Protein AF-A0A959UX53-F1 (afdb_monomer_lite)

Radius of gyration: 16.38 Å; chains: 1; bounding box: 44×32×47 Å

Structure (mmCIF, N/CA/C/O backbone):
data_AF-A0A959UX53-F1
#
_entry.id   AF-A0A959UX53-F1
#
loop_
_atom_site.group_PDB
_atom_site.id
_atom_site.type_symbol
_atom_site.label_atom_id
_atom_site.label_alt_id
_atom_site.label_comp_id
_atom_site.label_asym_id
_atom_site.label_entity_id
_atom_site.label_seq_id
_atom_site.pdbx_PDB_ins_code
_atom_site.Cartn_x
_atom_site.Cartn_y
_atom_site.Cartn_z
_atom_site.occupancy
_atom_site.B_iso_or_equiv
_atom_site.auth_seq_id
_atom_site.auth_comp_id
_atom_site.auth_asym_id
_atom_site.auth_atom_id
_atom_site.pdbx_PDB_model_num
ATOM 1 N N . ASP A 1 1 ? -16.089 2.984 15.627 1.00 81.81 1 ASP A N 1
ATOM 2 C CA . ASP A 1 1 ? -17.571 3.009 15.571 1.00 81.81 1 ASP A CA 1
ATOM 3 C C . ASP A 1 1 ? -18.159 3.354 14.212 1.00 81.81 1 ASP A C 1
ATOM 5 O O . ASP A 1 1 ? -18.946 2.561 13.707 1.00 81.81 1 ASP A O 1
ATOM 9 N N . ASP A 1 2 ? -17.777 4.469 13.580 1.00 94.62 2 ASP A N 1
ATOM 10 C CA . ASP A 1 2 ? -18.328 4.857 12.264 1.00 94.62 2 ASP A CA 1
ATOM 11 C C . ASP A 1 2 ? -18.158 3.768 11.186 1.00 94.62 2 ASP A C 1
ATOM 13 O O . ASP A 1 2 ? -19.117 3.420 10.501 1.00 94.62 2 ASP A O 1
ATOM 17 N N . VAL A 1 3 ? -16.973 3.145 11.111 1.00 96.00 3 VAL A N 1
ATOM 18 C CA . VAL A 1 3 ? -16.694 2.035 10.179 1.00 96.00 3 VAL A CA 1
ATOM 19 C C . VAL A 1 3 ? -17.721 0.910 10.322 1.00 96.00 3 VAL A C 1
ATOM 21 O O . VAL A 1 3 ? -18.307 0.502 9.325 1.00 96.00 3 VAL A O 1
ATOM 24 N N . ARG A 1 4 ? -18.005 0.459 11.553 1.00 95.56 4 ARG A N 1
ATOM 25 C CA . ARG A 1 4 ? -18.962 -0.630 11.824 1.00 95.56 4 ARG A CA 1
ATOM 26 C C . ARG A 1 4 ? -20.357 -0.304 11.294 1.00 95.56 4 ARG A C 1
ATOM 28 O O . ARG A 1 4 ? -20.997 -1.154 10.689 1.00 95.56 4 ARG A O 1
ATOM 35 N N . ARG A 1 5 ? -20.805 0.946 11.461 1.00 97.25 5 ARG A N 1
ATOM 36 C CA . ARG A 1 5 ? -22.124 1.411 10.997 1.00 97.25 5 ARG A CA 1
ATOM 37 C C . ARG A 1 5 ? -22.257 1.457 9.475 1.00 97.25 5 ARG A C 1
ATOM 39 O O . ARG A 1 5 ? -23.375 1.445 8.971 1.00 97.25 5 ARG A O 1
ATOM 46 N N . LYS A 1 6 ? -21.138 1.544 8.754 1.00 97.56 6 LYS A N 1
ATOM 47 C CA . LYS A 1 6 ? -21.096 1.618 7.287 1.00 97.56 6 LYS A CA 1
ATOM 48 C C . LYS A 1 6 ? -20.894 0.256 6.620 1.00 97.56 6 LYS A C 1
ATOM 50 O O . LYS A 1 6 ? -20.944 0.173 5.393 1.00 97.56 6 LYS A O 1
ATOM 55 N N . ILE A 1 7 ? -20.671 -0.809 7.393 1.00 98.19 7 ILE A N 1
ATOM 56 C CA . ILE A 1 7 ? -20.564 -2.166 6.852 1.00 98.19 7 ILE A CA 1
ATOM 57 C C . ILE A 1 7 ? -21.943 -2.636 6.381 1.00 98.19 7 ILE A C 1
ATOM 59 O O . ILE A 1 7 ? -22.952 -2.486 7.064 1.00 98.19 7 ILE A O 1
ATOM 63 N N . THR A 1 8 ? -21.973 -3.223 5.190 1.00 98.19 8 THR A N 1
ATOM 64 C CA . THR A 1 8 ? -23.164 -3.797 4.560 1.00 98.19 8 THR A CA 1
ATOM 65 C C . THR A 1 8 ? -22.821 -5.174 3.988 1.00 98.19 8 THR A C 1
ATOM 67 O O . THR A 1 8 ? -21.637 -5.478 3.818 1.00 98.19 8 THR A O 1
ATOM 70 N N . PRO A 1 9 ? -23.810 -5.980 3.560 1.00 97.94 9 PRO A N 1
ATOM 71 C CA . PRO A 1 9 ? -23.539 -7.237 2.855 1.00 97.94 9 PRO A CA 1
ATOM 72 C C . PRO A 1 9 ? -22.712 -7.081 1.563 1.00 97.94 9 PRO A C 1
ATOM 74 O O . PRO A 1 9 ? -22.169 -8.058 1.048 1.00 97.94 9 PRO A O 1
ATOM 77 N N . ARG A 1 10 ? -22.613 -5.859 1.014 1.00 98.19 10 ARG A N 1
ATOM 78 C CA . ARG A 1 10 ? -21.804 -5.556 -0.177 1.00 98.19 10 ARG A CA 1
ATOM 79 C C . ARG A 1 10 ? -20.382 -5.099 0.144 1.00 98.19 10 ARG A C 1
ATOM 81 O O . ARG A 1 10 ? -19.581 -4.984 -0.779 1.00 98.19 10 ARG A O 1
ATOM 88 N N . THR A 1 11 ? -20.054 -4.831 1.406 1.00 98.44 11 THR A N 1
ATOM 89 C CA . THR A 1 11 ? -18.709 -4.396 1.796 1.00 98.44 11 THR A CA 1
ATOM 90 C C . THR A 1 11 ? -17.711 -5.530 1.556 1.00 98.44 11 THR A C 1
ATOM 92 O O . THR A 1 11 ? -17.974 -6.676 1.907 1.00 98.44 11 THR A O 1
ATOM 95 N N . LYS A 1 12 ? -16.576 -5.218 0.918 1.00 98.19 12 LYS A N 1
ATOM 96 C CA . LYS A 1 12 ? -15.517 -6.196 0.594 1.00 98.19 12 LYS A CA 1
ATOM 97 C C . LYS A 1 12 ? -14.179 -5.889 1.254 1.00 98.19 12 LYS A C 1
ATOM 99 O O . LYS A 1 12 ? -13.421 -6.808 1.549 1.00 98.19 12 LYS A O 1
ATOM 104 N N . ALA A 1 13 ? -13.902 -4.614 1.499 1.00 98.25 13 ALA A N 1
ATOM 105 C CA . ALA A 1 13 ? -12.665 -4.174 2.113 1.00 98.25 13 ALA A CA 1
ATOM 106 C C . ALA A 1 13 ? -12.865 -2.886 2.917 1.00 98.25 13 ALA A C 1
ATOM 108 O O . ALA A 1 13 ? -13.848 -2.165 2.727 1.00 98.25 13 ALA A O 1
ATOM 109 N N . ILE A 1 14 ? -11.901 -2.610 3.789 1.00 98.38 14 ILE A N 1
ATOM 110 C CA . ILE A 1 14 ? -11.730 -1.367 4.536 1.00 98.38 14 ILE A CA 1
ATOM 111 C C . ILE A 1 14 ? -10.411 -0.743 4.074 1.00 98.38 14 ILE A C 1
ATOM 113 O O . ILE A 1 14 ? -9.406 -1.444 3.963 1.00 98.38 14 ILE A O 1
ATOM 117 N N . VAL A 1 15 ? -10.414 0.566 3.811 1.00 98.50 15 VAL A N 1
ATOM 118 C CA . VAL A 1 15 ? -9.230 1.306 3.349 1.00 98.50 15 VAL A CA 1
ATOM 119 C C . VAL A 1 15 ? -8.867 2.386 4.373 1.00 98.50 15 VAL A C 1
ATOM 121 O O . VAL A 1 15 ? -9.328 3.522 4.246 1.00 98.50 15 VAL A O 1
ATOM 124 N N . PRO A 1 16 ? -8.136 2.052 5.454 1.00 98.12 16 PRO A N 1
ATOM 125 C CA . PRO A 1 16 ? -7.639 3.061 6.379 1.00 98.12 16 PRO A CA 1
ATOM 126 C C . PRO A 1 16 ? -6.537 3.900 5.722 1.00 98.12 16 PRO A C 1
ATOM 128 O O . PRO A 1 16 ? -5.623 3.362 5.100 1.00 98.12 16 PRO A O 1
ATOM 131 N N . VAL A 1 17 ? -6.606 5.219 5.911 1.00 98.38 17 VAL A N 1
ATOM 132 C CA . VAL A 1 17 ? -5.592 6.170 5.436 1.00 98.38 17 VAL A CA 1
ATOM 133 C C . VAL A 1 17 ? -4.691 6.573 6.597 1.00 98.38 17 VAL A C 1
ATOM 135 O O . VAL A 1 17 ? -5.178 6.991 7.648 1.00 98.38 17 VAL A O 1
ATOM 138 N N . HIS A 1 18 ? -3.378 6.468 6.411 1.00 97.94 18 HIS A N 1
ATOM 139 C CA . HIS A 1 18 ? -2.384 6.986 7.351 1.00 97.94 18 HIS A CA 1
ATOM 140 C C . HIS A 1 18 ? -2.066 8.436 7.007 1.00 97.94 18 HIS A C 1
ATOM 142 O O . HIS A 1 18 ? -1.226 8.734 6.154 1.00 97.94 18 HIS A O 1
ATOM 148 N N . LEU A 1 19 ? -2.826 9.343 7.613 1.00 96.94 19 LEU A N 1
ATOM 149 C CA . LEU A 1 19 ? -2.835 10.748 7.242 1.00 96.94 19 LEU A CA 1
ATOM 150 C C . LEU A 1 19 ? -1.723 11.515 7.968 1.00 96.94 19 LEU A C 1
ATOM 152 O O . LEU A 1 19 ? -1.501 11.320 9.159 1.00 96.94 19 LEU A O 1
ATOM 156 N N . PHE A 1 20 ? -1.032 12.405 7.250 1.00 94.94 20 PHE A N 1
ATOM 157 C CA . PHE A 1 20 ? -0.009 13.302 7.808 1.00 94.94 20 PHE A CA 1
ATOM 158 C C . PHE A 1 20 ? 1.142 12.601 8.553 1.00 94.94 20 PHE A C 1
ATOM 160 O O . PHE A 1 20 ? 1.681 13.136 9.518 1.00 94.94 20 PHE A O 1
ATOM 167 N N . GLY A 1 21 ? 1.525 11.397 8.122 1.00 93.56 21 GLY A N 1
ATOM 168 C CA . GLY A 1 21 ? 2.578 10.615 8.779 1.00 93.56 21 GLY A CA 1
ATOM 169 C C . GLY A 1 21 ? 2.102 9.798 9.978 1.00 93.56 21 GLY A C 1
ATOM 170 O O . GLY A 1 21 ? 2.861 8.972 10.488 1.00 93.56 21 GLY A O 1
ATOM 171 N N . GLN A 1 22 ? 0.851 9.978 10.403 1.00 95.81 22 GLN A N 1
ATOM 172 C CA . GLN A 1 22 ? 0.268 9.271 11.530 1.00 95.81 22 GLN A CA 1
ATOM 173 C C . GLN A 1 22 ? -0.504 8.038 11.060 1.00 95.81 22 GLN A C 1
ATOM 175 O O . GLN A 1 22 ? -1.307 8.081 10.126 1.00 95.81 22 GLN A O 1
ATOM 180 N N . THR A 1 23 ? -0.263 6.920 11.734 1.00 97.50 23 THR A N 1
ATOM 181 C CA . THR A 1 23 ? -0.966 5.667 11.483 1.00 97.50 23 THR A CA 1
ATOM 182 C C . THR A 1 23 ? -2.411 5.752 11.969 1.00 97.50 23 THR A C 1
ATOM 184 O O . THR A 1 23 ? -2.724 6.368 12.989 1.00 97.50 23 THR A O 1
ATOM 187 N N . ALA A 1 24 ? -3.313 5.127 11.213 1.00 97.56 24 ALA A N 1
ATOM 188 C CA . ALA A 1 24 ? -4.676 4.897 11.676 1.00 97.56 24 ALA A CA 1
ATOM 189 C C . ALA A 1 24 ? -4.648 3.897 12.843 1.00 97.56 24 ALA A C 1
ATOM 191 O O . ALA A 1 24 ? -3.658 3.187 13.029 1.00 97.56 24 ALA A O 1
ATOM 192 N N . ASP A 1 25 ? -5.739 3.789 13.603 1.00 97.19 25 ASP A N 1
ATOM 193 C CA . ASP A 1 25 ? -5.856 2.765 14.645 1.00 97.19 25 ASP A CA 1
ATOM 194 C C . ASP A 1 25 ? -5.996 1.363 14.025 1.00 97.19 25 ASP A C 1
ATOM 196 O O . ASP A 1 25 ? -7.093 0.824 13.849 1.00 97.19 25 ASP A O 1
ATOM 200 N N . MET A 1 26 ? -4.860 0.781 13.646 1.00 97.88 26 MET A N 1
ATOM 201 C CA . MET A 1 26 ? -4.810 -0.488 12.931 1.00 97.88 26 MET A CA 1
ATOM 202 C C . MET A 1 26 ? -5.236 -1.669 13.799 1.00 97.88 26 MET A C 1
ATOM 204 O O . MET A 1 26 ? -5.829 -2.608 13.278 1.00 97.88 26 MET A O 1
ATOM 208 N N . GLY A 1 27 ? -5.028 -1.620 15.114 1.00 97.12 27 GLY A N 1
ATOM 209 C CA . GLY A 1 27 ? -5.547 -2.613 16.050 1.00 97.12 27 GLY A CA 1
ATOM 210 C C . GLY A 1 27 ? -7.070 -2.707 15.964 1.00 97.12 27 GLY A C 1
ATOM 211 O O . GLY A 1 27 ? -7.612 -3.796 15.745 1.00 97.12 27 GLY A O 1
ATOM 212 N N . ALA A 1 28 ? -7.756 -1.562 16.037 1.00 96.62 28 ALA A N 1
ATOM 213 C CA . ALA A 1 28 ? -9.205 -1.508 15.882 1.00 96.62 28 ALA A CA 1
ATOM 214 C C . ALA A 1 28 ? -9.659 -1.893 14.464 1.00 96.62 28 ALA A C 1
ATOM 216 O O . ALA A 1 28 ? -10.604 -2.673 14.316 1.00 96.62 28 ALA A O 1
ATOM 217 N N . MET A 1 29 ? -8.990 -1.394 13.416 1.00 97.62 29 MET A N 1
ATOM 218 C CA . MET A 1 29 ? -9.353 -1.712 12.026 1.00 97.62 29 MET A CA 1
ATOM 219 C C . MET A 1 29 ? -9.231 -3.208 11.729 1.00 97.62 29 MET A C 1
ATOM 221 O 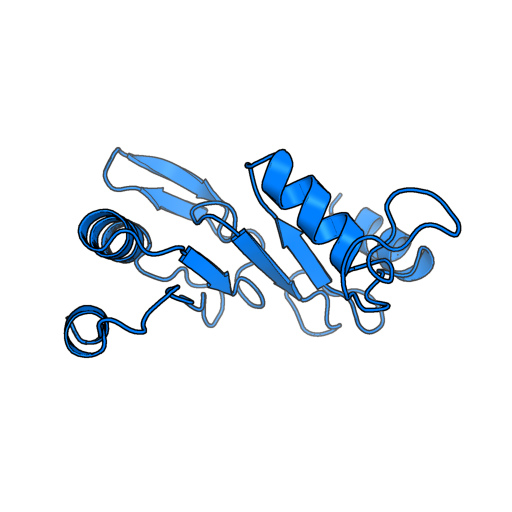O . MET A 1 29 ? -10.151 -3.795 11.162 1.00 97.62 29 MET A O 1
ATOM 225 N N . MET A 1 30 ? -8.141 -3.844 12.161 1.00 97.81 30 MET A N 1
ATOM 226 C CA . MET A 1 30 ? -7.926 -5.278 11.969 1.00 97.81 30 MET A CA 1
ATOM 227 C C . MET A 1 30 ? -8.918 -6.118 12.778 1.00 97.81 30 MET A C 1
ATOM 229 O O . MET A 1 30 ? -9.369 -7.157 12.297 1.00 97.81 30 MET A O 1
ATOM 233 N N . ALA A 1 31 ? -9.296 -5.684 13.986 1.00 97.44 31 ALA A N 1
ATOM 234 C CA . ALA A 1 31 ? -10.328 -6.360 14.770 1.00 97.44 31 ALA A CA 1
ATOM 235 C C . ALA A 1 31 ? -11.691 -6.337 14.057 1.00 97.44 31 ALA A C 1
ATOM 237 O O . ALA A 1 31 ? -12.306 -7.390 13.890 1.00 97.44 31 ALA A O 1
ATOM 238 N N . ILE A 1 32 ? -12.117 -5.166 13.566 1.00 97.81 32 ILE A N 1
ATOM 239 C CA . ILE A 1 32 ? -13.362 -5.010 12.796 1.00 97.81 32 ILE A CA 1
ATOM 240 C C . ILE A 1 32 ? -13.316 -5.859 11.521 1.00 97.81 32 ILE A C 1
ATOM 242 O O . ILE A 1 32 ? -14.272 -6.565 11.206 1.00 97.81 32 ILE A O 1
ATOM 246 N N . ALA A 1 33 ? -12.207 -5.805 10.784 1.00 97.94 33 ALA A N 1
ATOM 247 C CA . ALA A 1 33 ? -12.060 -6.546 9.540 1.00 97.94 33 ALA A CA 1
ATOM 248 C C . ALA A 1 33 ? -12.193 -8.059 9.755 1.00 97.94 33 ALA A C 1
ATOM 250 O O . ALA A 1 33 ? -12.950 -8.709 9.037 1.00 97.94 33 ALA A O 1
ATOM 251 N N . ARG A 1 34 ? -11.533 -8.607 10.786 1.00 97.19 34 ARG A N 1
ATOM 252 C CA . ARG A 1 34 ? -11.626 -10.032 11.136 1.00 97.19 34 ARG A CA 1
ATOM 253 C C . ARG A 1 34 ? -13.040 -10.451 11.524 1.00 97.19 34 ARG A C 1
ATOM 255 O O . ARG A 1 34 ? -13.505 -11.479 11.046 1.00 97.19 34 ARG A O 1
ATOM 262 N N . GLU A 1 35 ? -13.723 -9.655 12.342 1.00 97.44 35 GLU A N 1
ATOM 263 C CA . GLU A 1 35 ? -15.098 -9.932 12.780 1.00 97.44 35 GLU A CA 1
ATOM 264 C C . GLU A 1 35 ? -16.075 -10.059 11.602 1.00 97.44 35 GLU A C 1
ATOM 266 O O . GLU A 1 35 ? -16.972 -10.898 11.623 1.00 97.44 35 GLU A O 1
ATOM 271 N N . HIS A 1 36 ? -15.874 -9.260 10.551 1.00 97.44 36 HIS A N 1
ATOM 272 C CA . HIS A 1 36 ? -16.748 -9.231 9.377 1.00 97.44 36 HIS A CA 1
ATOM 273 C C . HIS A 1 36 ? -16.187 -9.975 8.151 1.00 97.44 36 HIS A C 1
ATOM 275 O O . HIS A 1 36 ? -16.801 -9.927 7.085 1.00 97.44 36 HIS A O 1
ATOM 281 N N . GLY A 1 37 ? -15.032 -10.641 8.266 1.00 97.44 37 GLY A N 1
ATOM 282 C CA . GLY A 1 37 ? -14.377 -11.322 7.142 1.00 97.44 37 GLY A CA 1
ATOM 283 C C . GLY A 1 37 ? -13.979 -10.385 5.991 1.00 97.44 37 GLY A C 1
ATOM 284 O O . GLY A 1 37 ? -14.021 -10.780 4.826 1.00 97.44 37 GLY A O 1
ATOM 285 N N . LEU A 1 38 ? -13.637 -9.132 6.299 1.00 98.44 38 LEU A N 1
ATOM 286 C CA . LEU A 1 38 ? -13.260 -8.105 5.327 1.00 98.44 38 LEU A CA 1
ATOM 287 C C . LEU A 1 38 ? -11.743 -8.034 5.145 1.00 98.44 38 LEU A C 1
ATOM 289 O O . LEU A 1 38 ? -10.977 -8.322 6.061 1.00 98.44 38 LEU A O 1
ATOM 293 N N . LYS A 1 39 ? -11.320 -7.588 3.961 1.00 98.38 39 LYS A N 1
ATOM 294 C CA . LYS A 1 39 ? -9.917 -7.280 3.663 1.00 98.38 39 LYS A CA 1
ATOM 295 C C . LYS A 1 39 ? -9.543 -5.867 4.106 1.00 98.38 39 LYS A C 1
ATOM 297 O O . LYS A 1 39 ? -10.391 -4.975 4.093 1.00 98.38 39 LYS A O 1
ATOM 302 N N . VAL A 1 40 ? -8.282 -5.644 4.455 1.00 98.62 40 VAL A N 1
ATOM 303 C 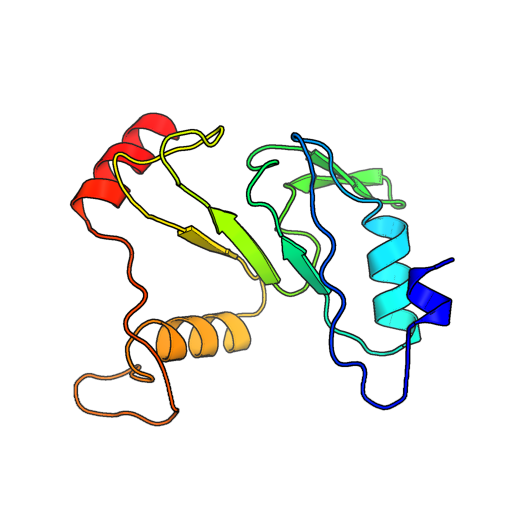CA . VAL A 1 40 ? -7.749 -4.320 4.804 1.00 98.62 40 VAL A CA 1
ATOM 304 C C . VAL A 1 40 ? -6.689 -3.902 3.795 1.00 98.62 40 VAL A C 1
ATOM 306 O O . VAL A 1 40 ? -5.714 -4.619 3.583 1.00 98.62 40 VAL A O 1
ATOM 309 N N . ILE A 1 41 ? -6.883 -2.730 3.190 1.00 98.75 41 ILE A N 1
ATOM 310 C CA . ILE A 1 41 ? -5.929 -2.111 2.267 1.00 98.75 41 ILE A CA 1
ATOM 311 C C . ILE A 1 41 ? -5.432 -0.816 2.906 1.00 98.75 41 ILE A C 1
ATOM 313 O O . ILE A 1 41 ? -6.161 0.168 2.949 1.00 98.75 41 ILE A O 1
ATOM 317 N N . GLU A 1 42 ? -4.211 -0.803 3.421 1.00 98.69 42 GLU A N 1
ATOM 318 C CA . GLU A 1 42 ? -3.603 0.410 3.963 1.00 98.69 42 GLU A CA 1
ATOM 319 C C . GLU A 1 42 ? -3.273 1.394 2.831 1.00 98.69 42 GLU A C 1
ATOM 321 O O . GLU A 1 42 ? -2.499 1.091 1.915 1.00 98.69 42 GLU A O 1
ATOM 326 N N . ASP A 1 43 ? -3.818 2.607 2.920 1.00 98.50 43 ASP A N 1
ATOM 327 C CA . ASP A 1 43 ? -3.297 3.759 2.192 1.00 98.50 43 ASP A CA 1
ATOM 328 C C . ASP A 1 43 ? -2.196 4.410 3.038 1.00 98.50 43 ASP A C 1
ATOM 330 O O . ASP A 1 43 ? -2.448 5.180 3.970 1.00 98.50 43 ASP A O 1
ATOM 334 N N . ASN A 1 44 ? -0.952 4.059 2.706 1.00 97.88 44 ASN A N 1
ATOM 335 C CA . ASN A 1 44 ? 0.266 4.527 3.353 1.00 97.88 44 ASN A CA 1
ATOM 336 C C . ASN A 1 44 ? 1.012 5.566 2.490 1.00 97.88 44 ASN A C 1
ATOM 338 O O . ASN A 1 44 ? 2.246 5.640 2.484 1.00 97.88 44 ASN A O 1
ATOM 342 N N . CYS A 1 45 ? 0.286 6.386 1.724 1.00 96.56 45 CYS A N 1
ATOM 343 C CA . CYS A 1 45 ? 0.896 7.399 0.861 1.00 96.56 45 CYS A CA 1
ATOM 344 C C . CYS A 1 45 ? 1.581 8.549 1.617 1.00 96.56 45 CYS A C 1
ATOM 346 O O . CYS A 1 45 ? 2.350 9.286 1.002 1.00 96.56 45 CYS A O 1
ATOM 348 N N . GLN A 1 46 ? 1.272 8.765 2.900 1.00 96.06 46 GLN A N 1
ATOM 349 C CA . GLN A 1 46 ? 1.806 9.886 3.691 1.00 96.06 46 GLN A CA 1
ATOM 350 C C . GLN A 1 46 ? 2.551 9.452 4.958 1.00 96.06 46 GLN A C 1
ATOM 352 O O . GLN A 1 46 ? 3.009 10.319 5.690 1.00 96.06 46 GLN A O 1
ATOM 357 N N . ALA A 1 47 ? 2.679 8.149 5.226 1.00 97.06 47 ALA A N 1
ATOM 358 C CA . ALA A 1 47 ? 3.287 7.631 6.457 1.00 97.06 47 ALA A CA 1
ATOM 359 C C . ALA A 1 47 ? 4.312 6.511 6.206 1.00 97.06 47 ALA A C 1
ATOM 361 O O . ALA A 1 47 ? 4.565 5.661 7.062 1.00 97.06 47 ALA A O 1
ATOM 362 N N . VAL A 1 48 ? 4.940 6.508 5.024 1.00 95.81 48 VAL A N 1
ATOM 363 C CA . VAL A 1 48 ? 6.065 5.610 4.739 1.00 95.81 48 VAL A CA 1
ATOM 364 C C . VAL A 1 48 ? 7.176 5.814 5.778 1.00 95.81 48 VAL A C 1
ATOM 366 O O . VAL A 1 48 ? 7.631 6.932 6.008 1.00 95.81 48 VAL A O 1
ATOM 369 N N . GLY A 1 49 ? 7.591 4.722 6.424 1.00 94.50 49 GLY A N 1
ATOM 370 C CA . GLY A 1 49 ? 8.591 4.724 7.497 1.00 94.50 49 GLY A CA 1
ATOM 371 C C . GLY A 1 49 ? 8.025 4.776 8.921 1.00 94.50 49 GLY A C 1
ATOM 372 O O . GLY A 1 49 ? 8.740 4.373 9.843 1.00 94.50 49 GLY A O 1
ATOM 373 N N . SER A 1 50 ? 6.763 5.183 9.102 1.00 97.12 50 SER A N 1
ATOM 374 C CA . SER A 1 50 ? 6.110 5.237 10.415 1.00 97.12 50 SER A CA 1
ATOM 375 C C . SER A 1 50 ? 5.946 3.848 11.034 1.00 97.12 50 SER A C 1
ATOM 377 O O . SER A 1 50 ? 5.738 2.855 10.332 1.00 97.12 50 SER A O 1
ATOM 379 N N . ASP A 1 51 ? 6.012 3.797 12.361 1.00 97.88 51 ASP A N 1
ATOM 380 C CA . ASP A 1 51 ? 5.779 2.597 13.161 1.00 97.88 51 ASP A CA 1
ATOM 381 C C . ASP A 1 51 ? 4.379 2.613 13.788 1.00 97.88 51 ASP A C 1
ATOM 383 O O . ASP A 1 51 ? 3.813 3.667 14.089 1.00 97.88 51 ASP A O 1
ATOM 387 N N . TYR A 1 52 ? 3.822 1.425 13.998 1.00 98.12 52 TYR A N 1
ATOM 388 C CA . TYR A 1 52 ? 2.615 1.195 14.780 1.00 98.12 52 TYR A CA 1
ATOM 389 C C . TYR A 1 52 ? 2.870 0.068 15.778 1.00 98.12 52 TYR A C 1
ATOM 391 O O . TYR A 1 52 ? 3.350 -1.005 15.403 1.00 98.12 52 TYR A O 1
ATOM 399 N N . THR A 1 53 ? 2.514 0.304 17.038 1.00 98.06 53 THR A N 1
ATOM 400 C CA . THR A 1 53 ? 2.545 -0.718 18.086 1.00 98.06 53 THR A CA 1
ATOM 401 C C . THR A 1 53 ? 1.190 -1.409 18.137 1.00 98.06 53 THR A C 1
ATOM 403 O O . THR A 1 53 ? 0.175 -0.782 18.439 1.00 98.06 53 THR A O 1
ATOM 406 N N . LEU A 1 54 ? 1.169 -2.700 17.818 1.00 96.44 54 LEU A N 1
ATOM 407 C CA . LEU A 1 54 ? -0.024 -3.535 17.875 1.00 96.44 54 LEU A CA 1
ATOM 408 C C . LEU A 1 54 ? -0.466 -3.785 19.329 1.00 96.44 54 LEU A C 1
ATOM 410 O O . LEU A 1 54 ? 0.340 -3.660 20.253 1.00 96.44 54 LEU A O 1
ATOM 414 N N . PRO A 1 55 ? -1.733 -4.191 19.555 1.00 95.00 55 PRO A N 1
ATOM 415 C CA . PRO A 1 55 ? -2.237 -4.494 20.898 1.00 95.00 55 PRO A CA 1
ATOM 416 C C . PRO A 1 55 ? -1.469 -5.595 21.648 1.00 95.00 55 PRO A C 1
ATOM 418 O O . PRO A 1 55 ? -1.529 -5.649 22.871 1.00 95.00 55 PRO A O 1
ATOM 421 N N . ASP A 1 56 ? -0.755 -6.468 20.932 1.00 95.12 56 ASP A N 1
ATOM 422 C CA . ASP A 1 56 ? 0.112 -7.507 21.506 1.00 95.12 56 ASP A CA 1
ATOM 423 C C . ASP A 1 56 ? 1.513 -6.992 21.901 1.00 95.12 56 ASP A C 1
ATOM 425 O O . ASP A 1 56 ? 2.343 -7.760 22.383 1.00 95.12 56 ASP A O 1
ATOM 429 N N . GLY A 1 57 ? 1.781 -5.698 21.702 1.00 97.00 57 GLY A N 1
ATOM 430 C CA . GLY A 1 57 ? 3.056 -5.043 21.986 1.00 97.00 57 GLY A CA 1
ATOM 431 C C . GLY A 1 57 ? 4.080 -5.116 20.850 1.00 97.00 57 GLY A C 1
ATOM 432 O O . GLY A 1 57 ? 5.135 -4.490 20.952 1.00 97.00 57 GLY A O 1
ATOM 433 N N . SER A 1 58 ? 3.801 -5.838 19.761 1.00 97.19 58 SER A N 1
ATOM 434 C CA . SER A 1 58 ? 4.713 -5.913 18.617 1.00 97.19 58 SER A CA 1
ATOM 435 C C . SER A 1 58 ? 4.695 -4.626 17.786 1.00 97.19 58 SER A C 1
ATOM 437 O O . SER A 1 58 ? 3.660 -3.980 17.624 1.00 97.19 58 SER A O 1
ATOM 439 N N . VAL A 1 59 ? 5.850 -4.240 17.238 1.00 98.06 59 VAL A N 1
ATOM 440 C CA . VAL A 1 59 ? 5.986 -3.039 16.398 1.00 98.06 59 VAL A CA 1
ATOM 441 C C . VAL A 1 59 ? 6.046 -3.438 14.930 1.00 98.06 59 VAL A C 1
ATOM 443 O O . VAL A 1 59 ? 6.792 -4.339 14.544 1.00 98.06 59 VAL A O 1
ATOM 446 N N . ARG A 1 60 ? 5.255 -2.760 14.097 1.00 97.69 60 ARG A N 1
ATOM 447 C CA . ARG A 1 60 ? 5.168 -2.996 12.653 1.00 97.69 60 ARG A CA 1
ATOM 448 C C . ARG A 1 60 ? 5.252 -1.681 11.893 1.00 97.69 60 ARG A C 1
ATOM 450 O O . ARG A 1 60 ? 4.763 -0.658 12.361 1.00 97.69 60 ARG A O 1
ATOM 457 N N . LYS A 1 61 ? 5.821 -1.724 10.687 1.00 97.38 61 LYS A N 1
ATOM 458 C CA . LYS A 1 61 ? 5.835 -0.572 9.780 1.00 97.38 61 LYS A CA 1
ATOM 459 C C . LYS A 1 61 ? 4.443 -0.346 9.193 1.00 97.38 61 LYS A C 1
ATOM 461 O O . LYS A 1 61 ? 3.778 -1.307 8.798 1.00 97.38 61 LYS A O 1
ATOM 466 N N . ALA A 1 62 ? 4.030 0.913 9.103 1.00 97.19 62 ALA A N 1
ATOM 467 C CA . ALA A 1 62 ? 2.816 1.322 8.406 1.00 97.19 62 ALA A CA 1
ATOM 468 C C . ALA A 1 62 ? 2.808 0.780 6.965 1.00 97.19 62 ALA A C 1
ATOM 470 O O . ALA A 1 62 ? 3.850 0.754 6.302 1.00 97.19 62 ALA A O 1
ATOM 471 N N . GLY A 1 63 ? 1.650 0.337 6.474 1.00 97.31 63 GLY A N 1
ATOM 472 C CA . GLY A 1 63 ? 1.534 -0.309 5.164 1.00 97.31 63 GLY A CA 1
ATOM 473 C C . GLY A 1 63 ? 1.977 -1.778 5.130 1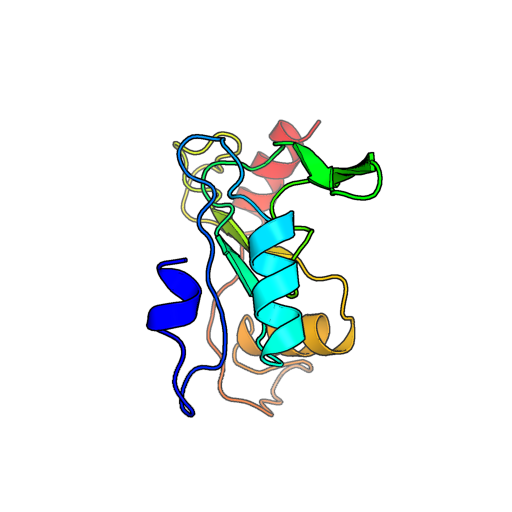.00 97.31 63 GLY A C 1
ATOM 474 O O . GLY A 1 63 ? 2.109 -2.333 4.042 1.00 97.31 63 GLY A O 1
ATOM 475 N N . THR A 1 64 ? 2.253 -2.406 6.279 1.00 97.69 64 THR A N 1
ATOM 476 C CA . THR A 1 64 ? 2.617 -3.837 6.363 1.00 97.69 64 THR A CA 1
ATOM 477 C C . THR A 1 64 ? 1.704 -4.652 7.282 1.00 97.69 64 THR A C 1
ATOM 479 O O . THR A 1 64 ? 2.001 -5.812 7.566 1.00 97.69 64 THR A O 1
ATOM 482 N N . ILE A 1 65 ? 0.631 -4.051 7.796 1.00 97.81 65 ILE A N 1
ATOM 483 C CA . ILE A 1 65 ? -0.228 -4.599 8.853 1.00 97.81 65 ILE A CA 1
ATOM 484 C C . ILE A 1 65 ? -1.495 -5.235 8.265 1.00 97.81 65 ILE A C 1
ATOM 486 O O . ILE A 1 65 ? -1.932 -6.277 8.755 1.00 97.81 65 ILE A O 1
ATOM 490 N N . GLY A 1 66 ? -2.081 -4.610 7.240 1.00 97.75 66 GLY A N 1
ATOM 491 C CA . GLY A 1 66 ? -3.244 -5.106 6.506 1.00 97.75 66 GLY A CA 1
ATOM 492 C C . GLY A 1 66 ? -2.900 -6.211 5.504 1.00 97.75 66 GLY A C 1
ATOM 493 O O . GLY A 1 66 ? -1.777 -6.710 5.452 1.00 97.75 66 GLY A O 1
ATOM 494 N N . ASP A 1 67 ? -3.879 -6.592 4.680 1.00 98.50 67 ASP A N 1
ATOM 495 C CA . ASP A 1 67 ? -3.673 -7.568 3.600 1.00 98.50 67 ASP A CA 1
ATOM 496 C C . ASP A 1 67 ? -2.832 -6.973 2.458 1.00 98.50 67 ASP A C 1
ATOM 498 O O . ASP A 1 67 ? -2.005 -7.658 1.851 1.00 98.50 67 ASP A O 1
ATOM 502 N N . ILE A 1 68 ? -3.056 -5.690 2.163 1.00 98.69 68 ILE A N 1
ATOM 503 C CA . ILE A 1 68 ? -2.315 -4.916 1.167 1.00 98.69 68 ILE A CA 1
ATOM 504 C C . ILE A 1 68 ? -1.929 -3.578 1.787 1.00 98.69 68 ILE A C 1
ATOM 506 O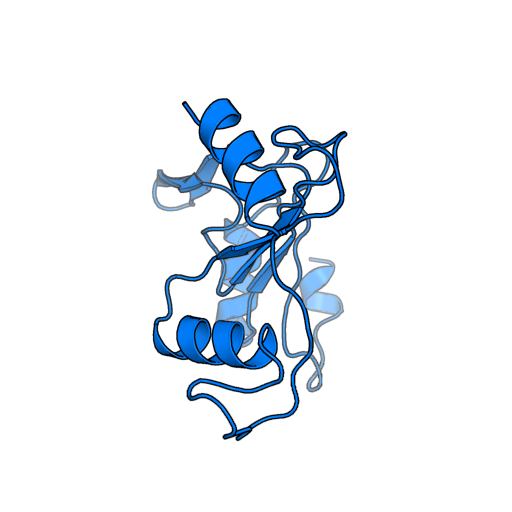 O . ILE A 1 68 ? -2.772 -2.913 2.378 1.00 98.69 68 ILE A O 1
ATOM 510 N N . GLY A 1 69 ? -0.692 -3.140 1.587 1.00 98.44 69 GLY A N 1
ATOM 511 C CA . GLY A 1 69 ? -0.302 -1.746 1.768 1.00 98.44 69 GLY A CA 1
ATOM 512 C C . GLY A 1 69 ? -0.024 -1.077 0.436 1.00 98.44 69 GLY A C 1
ATOM 513 O O . GLY A 1 69 ? 0.465 -1.706 -0.498 1.00 98.44 69 GLY A O 1
ATOM 514 N N . THR A 1 70 ? -0.307 0.212 0.342 1.00 98.50 70 THR A N 1
ATOM 515 C CA . THR A 1 70 ? 0.010 1.029 -0.833 1.00 98.50 70 THR A CA 1
ATOM 516 C C . THR A 1 70 ? 0.787 2.261 -0.405 1.00 98.50 70 THR A C 1
ATOM 518 O O . THR A 1 70 ? 0.555 2.804 0.671 1.00 98.50 70 THR A O 1
ATOM 521 N N . THR A 1 71 ? 1.733 2.715 -1.219 1.00 98.00 71 THR A N 1
ATOM 522 C CA . THR A 1 71 ? 2.419 3.985 -0.971 1.00 98.00 71 THR A CA 1
ATOM 523 C C . THR A 1 71 ? 2.668 4.739 -2.266 1.00 98.00 71 THR A C 1
ATOM 525 O O . THR A 1 71 ? 2.684 4.161 -3.356 1.00 98.00 71 THR A O 1
ATOM 528 N N . SER A 1 72 ? 2.879 6.042 -2.125 1.00 98.06 72 SER A N 1
ATOM 529 C CA . SER A 1 72 ? 3.164 6.963 -3.213 1.00 98.06 72 SER A CA 1
ATOM 530 C C . SER A 1 72 ? 4.591 7.468 -3.081 1.00 98.06 72 SER A C 1
ATOM 532 O O . SER A 1 72 ? 5.034 7.849 -2.000 1.00 98.06 72 SER A O 1
ATOM 534 N N . PHE A 1 73 ? 5.275 7.527 -4.215 1.00 98.19 73 PHE A N 1
ATOM 535 C CA . PHE A 1 73 ? 6.582 8.149 -4.369 1.00 98.19 73 PHE A CA 1
ATOM 536 C C . PHE A 1 73 ? 6.482 9.474 -5.123 1.00 98.19 73 PHE A C 1
ATOM 538 O O . PHE A 1 73 ? 7.446 9.891 -5.761 1.00 98.19 73 PHE A O 1
ATOM 545 N N . PHE A 1 74 ? 5.327 10.144 -5.074 1.00 97.38 74 PHE A N 1
ATOM 546 C CA . PHE A 1 74 ? 5.189 11.481 -5.646 1.00 97.38 74 PHE A CA 1
ATOM 547 C C . PHE A 1 74 ? 6.257 12.429 -5.052 1.00 97.38 74 PHE A C 1
ATOM 549 O O . PHE A 1 74 ? 6.618 12.266 -3.881 1.00 97.38 74 PHE A O 1
ATOM 556 N N . PRO A 1 75 ? 6.786 13.423 -5.795 1.00 96.69 75 PRO A N 1
ATOM 557 C CA . PRO A 1 75 ? 8.013 14.117 -5.396 1.00 96.69 75 PRO A CA 1
ATOM 558 C C . PRO A 1 75 ? 7.948 14.839 -4.044 1.00 96.69 75 PRO A C 1
ATOM 560 O O . PRO A 1 75 ? 8.978 14.995 -3.395 1.00 96.69 75 PRO A O 1
ATOM 563 N N . SER A 1 76 ? 6.753 15.246 -3.597 1.00 94.62 76 SER A N 1
ATOM 564 C CA . SER A 1 76 ? 6.544 15.909 -2.302 1.00 94.62 76 SER A CA 1
ATOM 565 C C . SER A 1 76 ? 6.294 14.963 -1.117 1.00 94.62 76 SER A C 1
ATOM 567 O O . SER A 1 76 ? 6.072 15.439 -0.005 1.00 94.62 76 SER A O 1
ATOM 569 N N . LYS A 1 77 ? 6.294 13.637 -1.317 1.00 93.88 77 LYS A N 1
ATOM 570 C CA . LYS A 1 77 ? 6.163 12.657 -0.223 1.00 93.88 77 LYS A CA 1
ATOM 571 C C . LYS A 1 77 ? 7.469 12.531 0.563 1.00 93.88 77 LYS A C 1
ATOM 573 O O . LYS A 1 77 ? 8.540 12.835 0.043 1.00 93.88 77 LYS A O 1
ATOM 578 N N . ASN A 1 78 ? 7.387 11.996 1.787 1.00 92.00 78 ASN A N 1
ATOM 579 C CA . ASN A 1 78 ? 8.551 11.740 2.648 1.00 92.00 78 ASN A CA 1
ATOM 580 C C . ASN A 1 78 ? 9.653 10.954 1.917 1.00 92.00 78 ASN A C 1
ATOM 582 O O . ASN A 1 78 ? 10.830 11.278 2.040 1.00 92.00 78 ASN A O 1
ATOM 586 N N . LEU A 1 79 ? 9.259 9.969 1.102 1.00 95.44 79 LEU A N 1
ATOM 587 C CA . LEU A 1 79 ? 10.132 9.251 0.178 1.00 95.44 79 LEU A CA 1
ATOM 588 C C . LEU A 1 79 ? 9.653 9.472 -1.266 1.00 95.44 79 LEU A C 1
ATOM 590 O O . LEU A 1 79 ? 8.952 8.643 -1.831 1.00 95.44 79 LEU A O 1
ATOM 594 N N . GLY A 1 80 ? 9.991 10.616 -1.860 1.00 96.19 80 GLY A N 1
ATOM 595 C CA . GLY A 1 80 ? 9.612 10.944 -3.242 1.00 96.19 80 GLY A CA 1
ATOM 596 C C . GLY A 1 80 ? 10.656 10.537 -4.290 1.00 96.19 80 GLY A C 1
ATOM 597 O O . GLY A 1 80 ? 11.860 10.678 -4.059 1.00 96.19 80 GLY A O 1
ATOM 598 N N . CYS A 1 81 ? 10.215 10.104 -5.470 1.00 97.69 81 CYS A N 1
ATOM 599 C CA . CYS A 1 81 ? 11.037 10.024 -6.681 1.00 97.69 81 CYS A CA 1
ATOM 600 C C . CYS A 1 81 ? 11.038 11.374 -7.435 1.00 97.69 81 CYS A C 1
ATOM 602 O O . CYS A 1 81 ? 10.607 12.389 -6.888 1.00 97.69 81 CYS A O 1
ATOM 604 N N . TYR A 1 82 ? 11.573 11.427 -8.656 1.00 97.75 82 TYR A N 1
ATOM 605 C CA . TYR A 1 82 ? 11.591 12.626 -9.511 1.00 97.75 82 TYR A CA 1
ATOM 606 C C . TYR A 1 82 ? 10.543 12.527 -10.628 1.00 97.75 82 TYR A C 1
ATOM 608 O O . TYR A 1 82 ? 10.819 12.777 -11.799 1.00 97.75 82 TYR A O 1
ATOM 616 N N . GLY A 1 83 ? 9.340 12.099 -10.264 1.00 97.12 83 GLY A N 1
ATOM 617 C CA . GLY A 1 83 ? 8.203 11.911 -11.154 1.00 97.12 83 GLY A CA 1
ATOM 618 C C . GLY A 1 83 ? 7.060 11.234 -10.407 1.00 97.12 83 GLY A C 1
ATOM 619 O O . GLY A 1 83 ? 7.009 11.281 -9.176 1.00 97.12 83 GLY A O 1
ATOM 620 N N . ASP A 1 84 ? 6.172 10.578 -11.146 1.00 97.88 84 ASP A N 1
ATOM 621 C CA . ASP A 1 84 ? 5.152 9.719 -10.554 1.00 97.88 84 ASP A CA 1
ATOM 622 C C . ASP A 1 84 ? 5.706 8.325 -10.255 1.00 97.88 84 ASP A C 1
ATOM 624 O O . ASP A 1 84 ? 6.502 7.754 -11.002 1.00 97.88 84 ASP A O 1
ATOM 628 N N . GLY A 1 85 ? 5.261 7.762 -9.136 1.00 97.94 85 GLY A N 1
ATOM 629 C CA . GLY A 1 85 ? 5.653 6.432 -8.707 1.00 97.94 85 GLY A CA 1
ATOM 630 C C . GLY A 1 85 ? 4.842 5.969 -7.509 1.00 97.94 85 GLY A C 1
ATOM 631 O O . GLY A 1 85 ? 4.308 6.772 -6.740 1.00 97.94 85 GLY A O 1
ATOM 632 N N . GLY A 1 86 ? 4.772 4.658 -7.333 1.00 98.06 86 GLY A N 1
ATOM 633 C CA . GLY A 1 86 ? 4.124 4.033 -6.192 1.00 98.06 86 GLY A CA 1
ATOM 634 C C . GLY A 1 86 ? 4.571 2.590 -6.029 1.00 98.06 86 GLY A C 1
ATOM 635 O O . GLY A 1 86 ? 5.253 2.031 -6.892 1.00 98.06 86 GLY A O 1
ATOM 636 N N . ALA A 1 87 ? 4.190 1.999 -4.906 1.00 98.00 87 ALA A N 1
ATOM 637 C CA . ALA A 1 87 ? 4.427 0.594 -4.620 1.00 98.00 87 ALA A CA 1
ATOM 638 C C . ALA A 1 87 ? 3.245 -0.013 -3.870 1.00 98.00 87 ALA A C 1
ATOM 640 O O . ALA A 1 87 ? 2.476 0.683 -3.203 1.00 98.00 87 ALA A O 1
ATOM 641 N N . ILE A 1 88 ? 3.139 -1.333 -3.992 1.00 98.31 88 ILE A N 1
ATOM 642 C CA . ILE A 1 88 ? 2.178 -2.163 -3.280 1.00 98.31 88 ILE A CA 1
ATOM 643 C C . ILE A 1 88 ? 2.975 -3.174 -2.453 1.00 98.31 88 ILE A C 1
ATOM 645 O O . ILE A 1 88 ? 3.949 -3.746 -2.945 1.00 98.31 88 ILE A O 1
ATOM 649 N N . PHE A 1 89 ? 2.556 -3.395 -1.213 1.00 97.19 89 PHE A N 1
ATOM 650 C CA . PHE A 1 89 ? 3.145 -4.334 -0.267 1.00 97.19 89 PHE A CA 1
ATOM 651 C C . PHE A 1 89 ? 2.110 -5.389 0.111 1.00 97.19 89 PHE A C 1
ATOM 653 O O . PHE A 1 89 ? 0.931 -5.081 0.265 1.00 97.19 89 PHE A O 1
ATOM 660 N N . THR A 1 90 ? 2.543 -6.631 0.278 1.00 98.31 90 THR A N 1
ATOM 661 C CA . THR A 1 90 ? 1.737 -7.701 0.872 1.00 98.31 90 THR A CA 1
ATOM 662 C C . THR A 1 90 ? 2.666 -8.813 1.357 1.00 98.31 90 THR A C 1
ATOM 664 O O . THR A 1 90 ? 3.777 -8.945 0.843 1.00 98.31 90 THR A O 1
ATOM 667 N N . ASN A 1 91 ? 2.212 -9.593 2.340 1.00 97.19 91 ASN A N 1
ATOM 668 C CA . ASN A 1 91 ? 2.883 -10.815 2.799 1.00 97.19 91 ASN A CA 1
ATOM 669 C C . ASN A 1 91 ? 2.229 -12.092 2.234 1.00 97.19 91 ASN A C 1
ATOM 671 O O . ASN A 1 91 ? 2.622 -13.190 2.608 1.00 97.19 91 ASN A O 1
ATOM 675 N N . ASP A 1 92 ? 1.207 -11.959 1.385 1.00 98.19 92 ASP A N 1
ATOM 676 C CA . ASP A 1 92 ? 0.542 -13.082 0.723 1.00 98.19 92 ASP A CA 1
ATOM 677 C C . ASP A 1 92 ? 1.163 -13.289 -0.668 1.00 98.19 92 ASP A C 1
ATOM 679 O O . ASP A 1 92 ? 1.041 -12.433 -1.549 1.00 98.19 92 ASP A O 1
ATOM 683 N N . ASP A 1 93 ? 1.848 -14.419 -0.860 1.00 98.12 93 ASP A N 1
ATOM 684 C CA . ASP A 1 93 ? 2.569 -14.738 -2.098 1.00 98.12 93 ASP A CA 1
ATOM 685 C C . ASP A 1 93 ? 1.640 -14.877 -3.313 1.00 98.12 93 ASP A C 1
ATOM 687 O O . ASP A 1 93 ? 1.971 -14.421 -4.416 1.00 98.12 93 ASP A O 1
ATOM 691 N N . GLU A 1 94 ? 0.448 -15.442 -3.113 1.00 97.12 94 GLU A N 1
ATOM 692 C CA . GLU A 1 94 ? -0.552 -15.607 -4.169 1.00 97.12 94 GLU A CA 1
ATOM 693 C C . GLU A 1 94 ? -1.146 -14.255 -4.561 1.00 97.12 94 GLU A C 1
ATOM 695 O O . GLU A 1 94 ? -1.319 -13.943 -5.747 1.00 97.12 94 GLU A O 1
ATOM 700 N N . LEU A 1 95 ? -1.400 -13.398 -3.572 1.00 97.25 95 LEU A N 1
ATOM 701 C CA . LEU A 1 95 ? -1.829 -12.029 -3.818 1.00 97.25 95 LEU A CA 1
ATOM 702 C C . LEU A 1 95 ? -0.736 -11.228 -4.525 1.00 97.25 95 LEU A C 1
ATOM 704 O O . LEU A 1 95 ? -1.023 -10.534 -5.499 1.00 97.25 95 LEU A O 1
ATOM 708 N N . ALA A 1 96 ? 0.521 -11.361 -4.100 1.00 98.00 96 ALA A N 1
ATOM 709 C CA . ALA A 1 96 ? 1.660 -10.693 -4.718 1.00 98.00 96 ALA A CA 1
ATOM 710 C C . ALA A 1 96 ? 1.815 -11.083 -6.194 1.00 98.00 96 ALA A C 1
ATOM 712 O O . ALA A 1 96 ? 2.085 -10.228 -7.043 1.00 98.00 96 ALA A O 1
ATOM 713 N N . LYS A 1 97 ? 1.609 -12.365 -6.519 1.00 96.50 97 LYS A N 1
ATOM 714 C CA . LYS A 1 97 ? 1.602 -12.866 -7.896 1.00 96.50 97 LYS A CA 1
ATOM 715 C C . LYS A 1 97 ? 0.507 -12.196 -8.731 1.00 96.50 97 LYS A C 1
ATOM 717 O O . LYS A 1 97 ? 0.807 -11.641 -9.790 1.00 96.50 97 LYS A O 1
ATOM 722 N N . ARG A 1 98 ? -0.729 -12.164 -8.227 1.00 96.50 98 ARG A N 1
ATOM 723 C CA . ARG A 1 98 ? -1.866 -11.516 -8.908 1.00 96.50 98 ARG A CA 1
ATOM 724 C C . ARG A 1 98 ? -1.668 -10.011 -9.076 1.00 96.50 98 ARG A C 1
ATOM 726 O O . ARG A 1 98 ? -1.933 -9.477 -10.148 1.00 96.50 98 ARG A O 1
ATOM 733 N N . LEU A 1 99 ? -1.163 -9.323 -8.052 1.00 97.38 99 LEU A N 1
ATOM 734 C CA . LEU A 1 99 ? -0.866 -7.889 -8.111 1.00 97.38 99 LEU A CA 1
ATOM 735 C C . LEU A 1 99 ? 0.167 -7.581 -9.203 1.00 97.38 99 LEU A C 1
ATOM 737 O O . LEU A 1 99 ? -0.038 -6.669 -10.002 1.00 97.38 99 LEU A O 1
ATOM 741 N N . ARG A 1 100 ? 1.242 -8.377 -9.299 1.00 96.75 100 ARG A N 1
ATOM 742 C CA . ARG A 1 100 ? 2.247 -8.237 -10.367 1.00 96.75 100 ARG A CA 1
ATOM 743 C C . ARG A 1 100 ? 1.654 -8.451 -11.758 1.00 96.75 100 ARG A C 1
ATOM 745 O O . ARG A 1 100 ? 1.959 -7.665 -12.652 1.00 96.75 100 ARG A O 1
ATOM 752 N N . GLN A 1 101 ? 0.798 -9.462 -11.928 1.00 96.56 101 GLN A N 1
ATOM 753 C CA . GLN A 1 101 ? 0.082 -9.691 -13.186 1.00 96.56 101 GLN A CA 1
ATOM 754 C C . GLN A 1 101 ? -0.754 -8.462 -13.559 1.00 96.56 101 GLN A C 1
ATOM 756 O O . GLN A 1 101 ? -0.574 -7.910 -14.642 1.00 96.56 101 GLN A O 1
ATOM 761 N N . VAL A 1 102 ? -1.611 -7.976 -12.652 1.00 97.75 102 VAL A N 1
ATOM 762 C CA . VAL A 1 102 ? -2.476 -6.809 -12.899 1.00 97.75 102 VAL A CA 1
ATOM 763 C C . VAL A 1 102 ? -1.658 -5.575 -13.286 1.00 97.75 102 VAL A C 1
ATOM 765 O O . VAL A 1 102 ? -2.013 -4.914 -14.256 1.00 97.75 102 VAL A O 1
ATOM 768 N N . CYS A 1 103 ? -0.541 -5.289 -12.610 1.00 97.38 103 CYS A N 1
ATOM 769 C CA . CYS A 1 103 ? 0.328 -4.146 -12.927 1.00 97.38 103 CYS A CA 1
ATOM 770 C C . CYS A 1 103 ? 1.060 -4.253 -14.279 1.00 97.38 103 CYS A C 1
ATOM 772 O O . CYS A 1 103 ? 1.596 -3.253 -14.766 1.00 97.38 103 CYS A O 1
ATOM 774 N N . ASN A 1 104 ? 1.107 -5.449 -14.871 1.00 97.06 104 ASN A N 1
ATOM 775 C CA . ASN A 1 104 ? 1.801 -5.748 -16.118 1.00 97.06 104 ASN A CA 1
ATOM 776 C C . ASN A 1 104 ? 0.834 -6.302 -17.176 1.00 97.06 104 ASN A C 1
ATOM 778 O O . ASN A 1 104 ? 1.020 -7.395 -17.704 1.00 97.06 104 ASN A O 1
ATOM 782 N N . HIS A 1 105 ? -0.225 -5.554 -17.480 1.00 97.31 105 HIS A N 1
ATOM 783 C CA . HIS A 1 105 ? -1.224 -5.905 -18.496 1.00 97.31 105 HIS A CA 1
ATOM 784 C C . HIS A 1 105 ? -1.914 -7.263 -18.269 1.00 97.31 105 HIS A C 1
ATOM 786 O O . HIS A 1 105 ? -2.377 -7.880 -19.223 1.00 97.31 105 HIS A O 1
ATOM 792 N N . GLY A 1 106 ? -1.962 -7.756 -17.032 1.00 96.25 106 GLY A N 1
ATOM 793 C CA . GLY A 1 106 ? -2.507 -9.078 -16.717 1.00 96.25 106 GLY A CA 1
ATOM 794 C C . GLY A 1 106 ? -1.597 -10.241 -17.110 1.00 96.25 106 GLY A C 1
ATOM 795 O O . GLY A 1 106 ? -2.067 -11.369 -17.220 1.00 96.25 106 GLY A O 1
ATOM 796 N N . SER A 1 107 ? -0.313 -9.964 -17.356 1.00 94.44 107 SER A N 1
ATOM 797 C CA . SER A 1 107 ? 0.650 -10.914 -17.905 1.00 94.44 1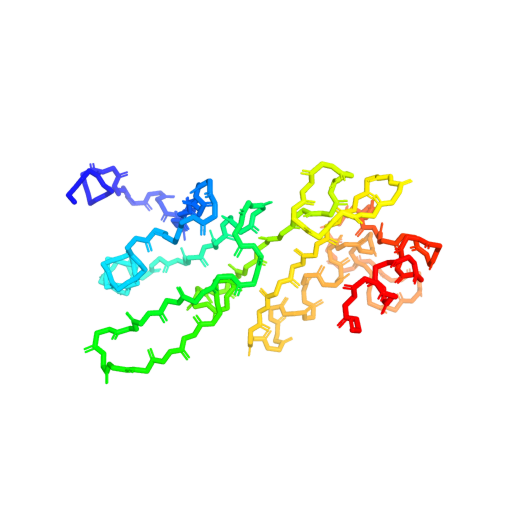07 SER A CA 1
ATOM 798 C C . SER A 1 107 ? 1.710 -11.310 -16.882 1.00 94.44 107 SER A C 1
ATOM 800 O O . SER A 1 107 ? 2.435 -10.462 -16.353 1.00 94.44 107 SER A O 1
ATOM 802 N N . GLU A 1 108 ? 1.825 -12.616 -16.636 1.00 91.00 108 GLU A N 1
ATOM 803 C CA . GLU A 1 108 ? 2.963 -13.226 -15.932 1.00 91.00 108 GLU A CA 1
ATOM 804 C C . GLU A 1 108 ? 4.059 -13.660 -16.909 1.00 91.00 108 GLU A C 1
ATOM 806 O O . GLU A 1 108 ? 5.244 -13.439 -16.665 1.00 91.00 108 GLU A O 1
ATOM 811 N N . VAL A 1 109 ? 3.653 -14.248 -18.036 1.00 91.62 109 VAL A N 1
ATOM 812 C CA . VAL A 1 109 ? 4.537 -14.709 -19.105 1.00 91.62 109 VAL A CA 1
ATOM 813 C C . VAL A 1 109 ? 4.266 -13.883 -20.350 1.00 91.62 109 VAL A C 1
ATOM 815 O O . VAL A 1 109 ? 3.117 -13.669 -20.730 1.00 91.62 109 VAL A O 1
ATOM 818 N N . ARG A 1 110 ? 5.336 -13.439 -21.013 1.00 88.00 110 ARG A N 1
ATOM 819 C CA . ARG A 1 110 ? 5.265 -12.602 -22.215 1.00 88.00 110 ARG A CA 1
ATOM 820 C C . ARG A 1 110 ? 4.266 -13.172 -23.234 1.00 88.00 110 ARG A C 1
ATOM 822 O O . ARG A 1 110 ? 4.373 -14.336 -23.602 1.00 88.00 110 ARG A O 1
ATOM 829 N N . TYR A 1 111 ? 3.363 -12.314 -23.715 1.00 90.56 111 TYR A N 1
ATOM 830 C CA . TYR A 1 111 ? 2.285 -12.614 -24.674 1.00 90.56 111 TYR A CA 1
ATOM 831 C C . TYR A 1 111 ? 1.092 -13.423 -24.143 1.00 90.56 111 TYR A C 1
ATOM 833 O O . TYR A 1 111 ? 0.143 -13.630 -24.894 1.00 90.56 111 TYR A O 1
ATOM 841 N N . TYR A 1 112 ? 1.087 -13.815 -22.868 1.00 92.75 112 TYR A N 1
ATOM 842 C CA . TYR A 1 112 ? -0.060 -14.456 -22.223 1.00 92.75 112 TYR A CA 1
ATOM 843 C C . TYR A 1 112 ? -0.696 -13.494 -21.219 1.00 92.75 112 TYR A C 1
ATOM 845 O O . TYR A 1 112 ? 0.007 -12.889 -20.407 1.00 92.75 112 TYR A O 1
ATOM 853 N N . HIS A 1 113 ? -2.018 -13.335 -21.311 1.00 94.06 113 HIS A N 1
ATOM 854 C CA . HIS A 1 113 ? -2.806 -12.377 -20.535 1.00 94.06 113 HIS A CA 1
ATOM 855 C C . HIS A 1 113 ? -4.024 -13.088 -19.938 1.00 94.06 113 HIS A C 1
ATOM 857 O O . HIS A 1 113 ? -5.070 -13.182 -20.579 1.00 94.06 113 HIS A O 1
ATOM 863 N N . ASP A 1 114 ? -3.876 -13.608 -18.720 1.00 91.69 114 ASP A N 1
ATOM 864 C CA . ASP A 1 114 ? -4.900 -14.449 -18.080 1.00 91.69 114 ASP A CA 1
ATOM 865 C C . ASP A 1 114 ? -5.989 -13.629 -17.377 1.00 91.69 114 ASP A C 1
ATOM 867 O O . ASP A 1 114 ? -7.089 -14.116 -17.114 1.00 91.69 114 ASP A O 1
ATOM 871 N N . VAL A 1 115 ? -5.688 -12.370 -17.055 1.00 94.56 115 VAL A N 1
ATOM 872 C CA . VAL A 1 115 ? -6.596 -11.452 -16.363 1.00 94.56 115 VAL A CA 1
ATOM 873 C C . VAL A 1 115 ? -6.576 -10.078 -17.020 1.00 94.56 115 VAL A C 1
ATOM 875 O O . VAL A 1 115 ? -5.625 -9.709 -17.704 1.00 94.56 115 VAL A O 1
ATOM 878 N N . VAL A 1 116 ? -7.615 -9.279 -16.788 1.00 96.56 116 VAL A N 1
ATOM 879 C CA . VAL A 1 116 ? -7.587 -7.862 -17.168 1.00 96.56 116 VAL A CA 1
ATOM 880 C C . VAL A 1 116 ? -6.617 -7.129 -16.241 1.00 96.56 116 VAL A C 1
ATOM 882 O O . VAL A 1 116 ? -6.762 -7.176 -15.020 1.00 96.56 116 VAL A O 1
ATOM 885 N N . GLY A 1 117 ? -5.635 -6.441 -16.822 1.00 97.00 117 GLY A N 1
ATOM 886 C CA . GLY A 1 117 ? -4.671 -5.628 -16.087 1.00 97.00 117 GLY A CA 1
ATOM 887 C C . GLY A 1 117 ? -4.472 -4.244 -16.694 1.00 97.00 117 GLY A C 1
ATOM 888 O O . GLY A 1 117 ? -5.216 -3.801 -17.566 1.00 97.00 117 GLY A O 1
ATOM 889 N N . VAL A 1 118 ? -3.435 -3.563 -16.223 1.00 97.81 118 VAL A N 1
ATOM 890 C CA . VAL A 1 118 ? -3.058 -2.193 -16.580 1.00 97.81 118 VAL A CA 1
ATOM 891 C C . VAL A 1 118 ? -1.549 -2.103 -16.811 1.00 97.81 118 VAL A C 1
ATOM 893 O O . VAL A 1 118 ? -0.806 -3.007 -16.441 1.00 97.81 118 VAL A O 1
ATOM 896 N N . ASN A 1 119 ? -1.074 -1.007 -17.403 1.00 97.50 119 ASN A N 1
ATOM 897 C CA . ASN A 1 119 ? 0.352 -0.678 -17.416 1.00 97.50 119 ASN A CA 1
ATOM 898 C C . ASN A 1 119 ? 0.667 0.233 -16.227 1.00 97.50 119 ASN A C 1
ATOM 900 O O . ASN A 1 119 ? 0.509 1.446 -16.332 1.00 97.50 119 ASN A O 1
ATOM 904 N N . SER A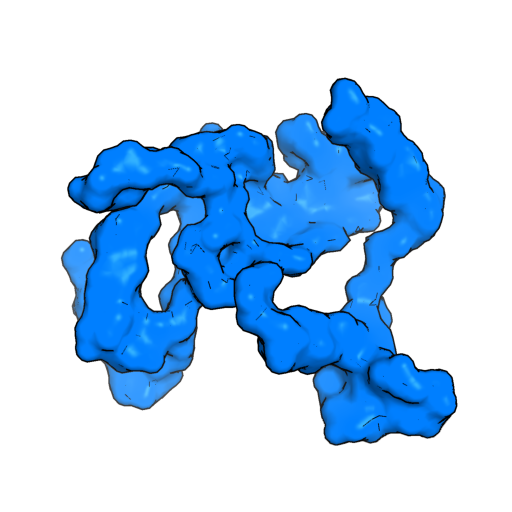 1 120 ? 1.080 -0.339 -15.100 1.00 97.56 120 SER A N 1
ATOM 905 C CA . SER A 1 120 ? 1.384 0.426 -13.886 1.00 97.56 120 SER A CA 1
ATOM 906 C C . SER A 1 120 ? 2.728 -0.012 -13.321 1.00 97.56 120 SER A C 1
ATOM 908 O O . SER A 1 120 ? 2.804 -0.773 -12.356 1.00 97.56 120 SER A O 1
ATOM 910 N N . ARG A 1 121 ? 3.803 0.443 -13.967 1.00 96.94 121 ARG A N 1
ATOM 911 C CA . ARG A 1 121 ? 5.188 0.105 -13.622 1.00 96.94 121 ARG A CA 1
ATOM 912 C C . ARG A 1 121 ? 5.926 1.335 -13.110 1.00 96.94 121 ARG A C 1
ATOM 914 O O . ARG A 1 121 ? 5.617 2.456 -13.496 1.00 96.94 121 ARG A O 1
ATOM 921 N N . LEU A 1 122 ? 6.916 1.098 -12.256 1.00 98.25 122 LEU A N 1
ATOM 922 C CA . LEU A 1 122 ? 7.866 2.116 -11.830 1.00 98.25 122 LEU A CA 1
ATOM 923 C C . LEU A 1 122 ? 9.062 2.105 -12.783 1.00 98.25 122 LEU A C 1
ATOM 925 O O . LEU A 1 122 ? 9.727 1.076 -12.927 1.00 98.25 122 LEU A O 1
ATOM 929 N N . ASP A 1 123 ? 9.352 3.244 -13.404 1.00 98.19 123 ASP A N 1
ATOM 930 C CA . ASP A 1 123 ? 10.489 3.360 -14.312 1.00 98.19 123 ASP A CA 1
ATOM 931 C C . ASP A 1 123 ? 11.812 3.091 -13.588 1.00 98.19 123 ASP A C 1
ATOM 933 O O . ASP A 1 123 ? 12.031 3.520 -12.450 1.00 98.19 123 ASP A O 1
ATOM 937 N N . SER A 1 124 ? 12.754 2.443 -14.278 1.00 98.31 124 SER A N 1
ATOM 938 C CA . SER A 1 124 ? 14.065 2.119 -13.703 1.00 98.31 124 SER A CA 1
ATOM 939 C C . SER A 1 124 ? 14.837 3.359 -13.241 1.00 98.31 124 SER A C 1
ATOM 941 O O . SER A 1 124 ? 15.577 3.284 -12.261 1.00 98.31 124 SER A O 1
ATOM 943 N N . ILE A 1 125 ? 14.638 4.508 -13.897 1.00 98.19 125 ILE A N 1
ATOM 944 C CA . ILE A 1 125 ? 15.245 5.779 -13.481 1.00 98.19 125 ILE A CA 1
ATOM 945 C C . ILE A 1 125 ? 14.687 6.259 -12.133 1.00 98.19 125 ILE A C 1
ATOM 947 O O . ILE A 1 125 ? 15.458 6.645 -11.254 1.00 98.19 125 ILE A O 1
ATOM 951 N N . GLN A 1 126 ? 13.372 6.145 -11.918 1.00 98.44 126 GLN A N 1
ATOM 952 C CA . GLN A 1 126 ? 12.732 6.514 -10.655 1.00 98.44 126 GLN A CA 1
ATOM 953 C C . GLN A 1 126 ? 13.141 5.553 -9.535 1.00 98.44 126 GLN A C 1
ATOM 955 O O . GLN A 1 126 ? 13.465 5.984 -8.427 1.00 98.44 126 GLN A O 1
ATOM 960 N N . ALA A 1 127 ? 13.227 4.255 -9.840 1.00 98.06 127 ALA A N 1
ATOM 961 C CA . ALA A 1 127 ? 13.731 3.249 -8.909 1.00 98.06 127 ALA A CA 1
ATOM 962 C C . ALA A 1 127 ? 15.191 3.517 -8.492 1.00 98.06 127 ALA A C 1
ATOM 964 O O . ALA A 1 127 ? 15.537 3.350 -7.323 1.00 98.06 127 ALA A O 1
ATOM 965 N N . ALA A 1 128 ? 16.047 3.973 -9.414 1.00 98.00 128 ALA A N 1
ATOM 966 C CA . ALA A 1 128 ? 17.430 4.330 -9.100 1.00 98.00 128 ALA A CA 1
ATOM 967 C C . ALA A 1 128 ? 17.516 5.522 -8.130 1.00 98.00 128 ALA A C 1
ATOM 969 O O . ALA A 1 128 ? 18.290 5.461 -7.173 1.00 98.00 128 ALA A O 1
ATOM 970 N N . VAL A 1 129 ? 16.691 6.557 -8.332 1.00 97.88 129 VAL A N 1
ATOM 971 C CA . VAL A 1 129 ? 16.582 7.708 -7.415 1.00 97.88 129 VAL A CA 1
ATOM 972 C C . VAL A 1 129 ? 16.125 7.252 -6.029 1.00 97.88 129 VAL A C 1
ATOM 974 O O . VAL A 1 129 ? 16.772 7.564 -5.029 1.00 97.88 129 VAL A O 1
ATOM 977 N N . LEU A 1 130 ? 15.047 6.466 -5.960 1.00 97.75 130 LEU A N 1
ATOM 978 C CA . LEU A 1 130 ? 14.505 5.956 -4.696 1.00 97.75 130 LEU A CA 1
ATOM 979 C C . LEU A 1 130 ? 15.513 5.087 -3.941 1.00 97.75 130 LEU A C 1
ATOM 981 O O . LEU A 1 130 ? 15.660 5.229 -2.731 1.00 97.75 130 LEU A O 1
ATOM 985 N N . ARG A 1 131 ? 16.265 4.238 -4.650 1.00 97.38 131 ARG A N 1
ATOM 986 C CA . ARG A 1 131 ? 17.298 3.385 -4.049 1.00 97.38 131 ARG A CA 1
ATOM 987 C C . ARG A 1 131 ? 18.393 4.187 -3.348 1.00 97.38 131 ARG A C 1
ATOM 989 O O . ARG A 1 131 ? 18.945 3.696 -2.373 1.00 97.38 131 ARG A O 1
ATOM 996 N N . ILE A 1 132 ? 18.734 5.380 -3.840 1.00 97.19 132 ILE A N 1
ATOM 997 C CA . ILE A 1 132 ? 19.696 6.262 -3.164 1.00 97.19 132 ILE A CA 1
ATOM 998 C C . ILE A 1 132 ? 19.077 6.887 -1.913 1.00 97.19 132 ILE A C 1
ATOM 1000 O O . ILE A 1 132 ? 19.743 6.942 -0.888 1.00 97.19 132 ILE A O 1
ATOM 1004 N N . LYS A 1 133 ? 17.806 7.299 -1.969 1.00 94.06 133 LYS A N 1
ATOM 1005 C CA . LYS A 1 133 ? 17.096 7.907 -0.829 1.00 94.06 133 LYS A CA 1
ATOM 1006 C C . LYS A 1 133 ? 16.771 6.933 0.312 1.00 94.06 133 LYS A C 1
ATOM 1008 O O . LYS A 1 133 ? 16.466 7.381 1.407 1.00 94.06 133 LYS A O 1
ATOM 1013 N N . LEU A 1 134 ? 16.795 5.628 0.043 1.00 91.38 134 LEU A N 1
ATOM 1014 C CA . LEU A 1 134 ? 16.567 4.562 1.026 1.00 91.38 134 LEU A CA 1
ATOM 1015 C C . LEU A 1 134 ? 17.832 4.128 1.789 1.00 91.38 134 LEU A C 1
ATOM 1017 O O . LEU A 1 134 ? 17.730 3.259 2.652 1.00 91.38 134 LEU A O 1
ATOM 1021 N N . ARG A 1 135 ? 19.006 4.650 1.422 1.00 89.19 135 ARG A N 1
ATOM 1022 C CA . ARG A 1 135 ? 20.286 4.325 2.067 1.00 89.19 135 ARG A CA 1
ATOM 1023 C C . ARG A 1 135 ? 20.565 5.205 3.273 1.00 89.19 135 ARG A C 1
ATOM 1025 O O . ARG A 1 135 ? 20.080 6.355 3.282 1.00 89.19 135 ARG A O 1
#

Sequence (135 aa):
DDVRRKITPRTKAIVPVHLFGQTADMGAMMAIAREHGLKVIEDNCQAVGSDYTLPDGSVRKAGTIGDIGTTSFFPSKNLGCYGDGGAIFTNDDELAKRLRQVCNHGSEVRYYHDVVGVNSRLDSIQAAVLRIKLR

Foldseek 3Di:
DVVLVPDDPPAAADEDECPQLHGDPLQVRVVSCVVVVHFYEYECAANAPHWDQHPVRDIDGGQERTQKYKYWQPPPHPQHFPHTDMDMDHPDPVVVQQVVCQCVQCDPDPPDHPDGHDPHDDDPNRVVRSVVVVD

Secondary structure (DSSP, 8-state):
-HHHHH--TT--EE--B-GGGPPP-HHHHHHHHHHHT-EEEEE-SS-TT-EEE-TTS-EEETTSSSSEEEEE--TTSTT--SS--EEEE-S-HHHHHHHHHHHBTT-SSTT---S---B----HHHHHHHHHHT-

pLDDT: mean 96.74, std 2.36, range [81.81, 98.75]